Protein AF-A0A938SB95-F1 (afdb_monomer)

Nearest PDB st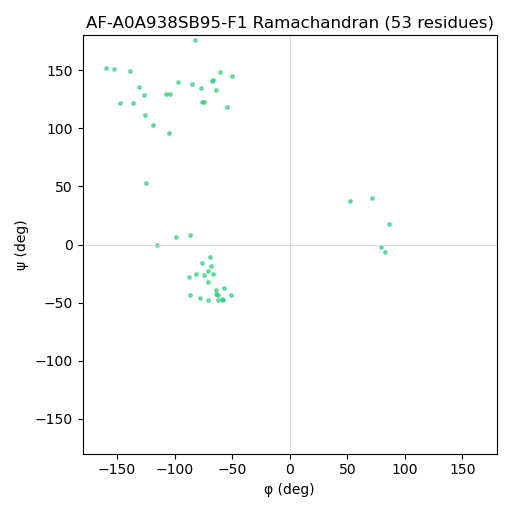ructures (foldseek):
  4yaj-assembly1_C  TM=9.748E-01  e=4.793E-05  Candidatus Korarchaeum cryptofilum OPF8
  4yb8-assembly1_A  TM=9.729E-01  e=5.516E-05  Candidatus Korarchaeum cryptofilum OPF8
  3sqz-assembly1_A  TM=3.172E-01  e=9.622E-01  Streptococcus mutans
  6p7b-assembly1_D  TM=4.524E-01  e=4.843E+00  Fowlpox virus

Secondary structure (DSSP, 8-state):
--HHHHS-SEEEEET--SSTTSHHHHHHHHHHHTT--SEEEEE-TT-SEETTEE-

Solvent-accessible surface area (backbone atoms only — not comparable to full-atom values): 3320 Å² total; per-residue (Å²): 137,58,57,66,75,81,64,40,70,55,51,74,39,82,57,29,43,83,53,82,93,38,69,31,20,53,52,52,49,50,44,60,76,72,58,57,86,40,52,77,38,46,36,35,101,89,38,73,54,44,96,89,37,65,54

Sequence (55 aa):
MLDQFFNPKSVAVIGASREEGKVGHDIMKNLLQNGFAGKVYPINPKADSIMGLKA

pLDDT: mean 96.4, std 3.08, range [76.56, 98.44]

Foldseek 3Di:
DCCCVVPNLEDEQEPQDQDPPDPNVVVVCCCVVVCPPHYYHYDDPPDCDHPNHGD

Structure (mmCIF, N/CA/C/O backbone):
data_AF-A0A938SB95-F1
#
_entry.id   AF-A0A938SB95-F1
#
loop_
_atom_site.group_PDB
_atom_site.id
_atom_site.type_symbol
_atom_site.label_atom_id
_atom_site.label_alt_id
_atom_site.label_comp_id
_atom_site.label_asym_id
_atom_site.label_entity_id
_atom_site.label_seq_id
_atom_site.pdbx_PDB_ins_code
_atom_site.Cartn_x
_atom_site.Cartn_y
_atom_site.Cartn_z
_atom_site.occupancy
_atom_site.B_iso_or_equiv
_atom_site.auth_seq_id
_atom_site.auth_comp_id
_atom_site.auth_asym_id
_atom_site.auth_atom_id
_atom_site.pdbx_PDB_model_num
ATOM 1 N N . MET A 1 1 ? -8.754 17.214 11.973 1.00 76.56 1 MET A N 1
ATOM 2 C CA . MET A 1 1 ? -8.636 17.152 10.495 1.00 76.56 1 MET A CA 1
ATOM 3 C C . MET A 1 1 ? -7.637 16.106 9.983 1.00 76.56 1 MET A C 1
ATOM 5 O O . MET A 1 1 ? -7.796 15.698 8.846 1.00 76.56 1 MET A O 1
ATOM 9 N N . LEU A 1 2 ? -6.668 15.612 10.773 1.00 93.75 2 LEU A N 1
ATOM 10 C CA . LEU A 1 2 ? -5.673 14.618 10.310 1.00 93.75 2 LEU A CA 1
ATOM 11 C C . LEU A 1 2 ? -5.984 13.161 10.683 1.00 93.75 2 LEU A C 1
ATOM 13 O O . LEU A 1 2 ? -5.168 12.276 10.448 1.00 93.75 2 LEU A O 1
ATOM 17 N N . ASP A 1 3 ? -7.155 12.899 11.256 1.00 94.00 3 ASP A N 1
ATOM 18 C CA . ASP A 1 3 ? -7.523 11.559 11.716 1.00 94.00 3 ASP A CA 1
ATOM 19 C C . ASP A 1 3 ? -7.456 10.515 10.590 1.00 94.00 3 ASP A C 1
ATOM 21 O O . ASP A 1 3 ? -6.942 9.426 10.787 1.00 94.00 3 ASP A O 1
ATOM 25 N N . GLN A 1 4 ? -7.836 10.882 9.364 1.00 93.31 4 GLN A N 1
ATOM 26 C CA . GLN A 1 4 ? -7.741 9.983 8.208 1.00 93.31 4 GLN A CA 1
ATOM 27 C C . GLN A 1 4 ? -6.301 9.672 7.776 1.00 93.31 4 GLN A C 1
ATOM 29 O O . GLN A 1 4 ? -6.086 8.706 7.054 1.00 93.31 4 GLN A O 1
ATOM 34 N N . PHE A 1 5 ? -5.323 10.476 8.194 1.00 94.38 5 PHE A N 1
ATOM 35 C CA . PHE A 1 5 ? -3.913 10.231 7.902 1.00 94.38 5 PHE A CA 1
ATOM 36 C C . PHE A 1 5 ? -3.279 9.300 8.941 1.00 94.38 5 PHE A C 1
ATOM 38 O O . PHE A 1 5 ? -2.561 8.376 8.574 1.00 94.38 5 PHE A O 1
ATOM 45 N N . PHE A 1 6 ? -3.565 9.523 10.228 1.00 95.00 6 PHE A N 1
ATOM 46 C CA . PHE A 1 6 ? -2.985 8.731 11.320 1.00 95.00 6 PHE A CA 1
ATOM 47 C C . PHE A 1 6 ? -3.787 7.463 11.653 1.00 95.00 6 PHE A C 1
ATOM 49 O O . PHE A 1 6 ? -3.195 6.477 12.078 1.00 95.00 6 PHE A O 1
ATOM 56 N N . ASN A 1 7 ? -5.102 7.462 11.410 1.00 95.50 7 ASN A N 1
ATOM 57 C CA . ASN A 1 7 ? -6.019 6.341 11.649 1.00 95.50 7 ASN A CA 1
ATOM 58 C C . ASN A 1 7 ? -6.815 5.939 10.381 1.00 95.50 7 ASN A C 1
ATOM 60 O O . ASN A 1 7 ? -8.051 5.881 10.408 1.00 95.50 7 ASN A O 1
ATOM 64 N N . PRO A 1 8 ? -6.160 5.671 9.234 1.00 96.94 8 PRO A N 1
ATOM 65 C CA . PRO A 1 8 ? -6.868 5.305 8.016 1.00 96.94 8 PRO A CA 1
ATOM 66 C C . PRO A 1 8 ? -7.538 3.932 8.140 1.00 96.94 8 PRO A C 1
ATOM 68 O O . PRO A 1 8 ? -6.949 2.966 8.619 1.00 96.94 8 PRO A O 1
ATOM 71 N N . LYS A 1 9 ? -8.752 3.803 7.591 1.00 97.62 9 LYS A N 1
ATOM 72 C CA . LYS A 1 9 ? 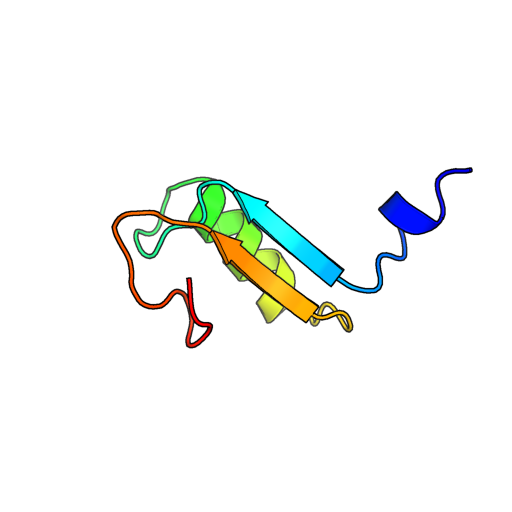-9.410 2.491 7.415 1.00 97.62 9 LYS A CA 1
ATOM 73 C C . LYS A 1 9 ? -8.740 1.644 6.326 1.00 97.62 9 LYS A C 1
ATOM 75 O O . LYS A 1 9 ? -8.880 0.420 6.302 1.00 97.62 9 LYS A O 1
ATOM 80 N N . SER A 1 10 ? -8.041 2.296 5.400 1.00 97.75 10 SER A N 1
ATOM 81 C CA . SER A 1 10 ? -7.325 1.654 4.301 1.00 97.75 10 SER A CA 1
ATOM 82 C C . SER A 1 10 ? -6.239 2.550 3.720 1.00 97.75 10 SER A C 1
ATOM 84 O O . SER A 1 10 ? -6.398 3.769 3.712 1.00 97.75 10 SER A O 1
ATOM 86 N N . VAL A 1 11 ? -5.191 1.943 3.164 1.00 97.81 11 VAL A N 1
ATOM 87 C CA . VAL A 1 11 ? -4.064 2.625 2.512 1.00 97.81 11 VAL A CA 1
ATOM 88 C C . VAL A 1 11 ? -3.797 1.988 1.149 1.00 97.81 11 VAL A C 1
ATOM 90 O O . VAL A 1 11 ? -3.758 0.764 1.032 1.00 97.81 11 VAL A O 1
ATOM 93 N N . ALA A 1 12 ? -3.590 2.818 0.126 1.00 98.12 12 ALA A N 1
ATOM 94 C CA . ALA A 1 12 ? -3.082 2.385 -1.172 1.00 98.12 12 ALA A CA 1
ATOM 95 C C . ALA A 1 12 ? -1.605 2.779 -1.308 1.00 98.12 12 ALA A C 1
ATOM 97 O O . ALA A 1 12 ? -1.252 3.936 -1.082 1.00 98.12 12 ALA A O 1
ATOM 98 N N . VAL A 1 13 ? -0.747 1.830 -1.686 1.00 98.12 13 VAL A N 1
ATOM 99 C CA . VAL A 1 13 ? 0.691 2.066 -1.884 1.00 98.12 13 VAL A CA 1
ATOM 100 C C . VAL A 1 13 ? 0.981 2.110 -3.381 1.00 98.12 13 VAL A C 1
ATOM 102 O O . VAL A 1 13 ? 1.155 1.079 -4.035 1.00 98.12 13 VAL A O 1
ATOM 105 N N . ILE A 1 14 ? 1.015 3.323 -3.931 1.00 98.12 14 ILE A N 1
ATOM 106 C CA . ILE A 1 14 ? 1.344 3.560 -5.340 1.00 98.12 14 ILE A CA 1
ATOM 107 C C . ILE A 1 14 ? 2.847 3.380 -5.536 1.00 98.12 14 ILE A C 1
ATOM 109 O O . ILE A 1 14 ? 3.648 4.044 -4.884 1.00 98.12 14 ILE A O 1
ATOM 113 N N . GLY A 1 15 ? 3.226 2.469 -6.434 1.00 97.44 15 GLY A N 1
ATOM 114 C CA . GLY A 1 15 ? 4.627 2.087 -6.616 1.00 97.44 15 GLY A CA 1
ATOM 115 C C . GLY A 1 15 ? 5.089 0.985 -5.661 1.00 97.44 15 GLY A C 1
ATOM 116 O O . GLY A 1 15 ? 6.294 0.790 -5.501 1.00 97.44 15 GLY A O 1
ATOM 117 N N . ALA A 1 16 ? 4.155 0.245 -5.048 1.00 98.12 16 ALA A N 1
ATOM 118 C CA . ALA A 1 16 ? 4.457 -0.999 -4.342 1.00 98.12 16 ALA A CA 1
ATOM 119 C C . ALA A 1 16 ? 5.298 -1.935 -5.228 1.00 98.12 16 ALA A C 1
ATOM 121 O O . ALA A 1 16 ? 5.111 -1.984 -6.443 1.00 98.12 16 ALA A O 1
ATOM 122 N N . SER A 1 17 ? 6.224 -2.697 -4.644 1.00 97.69 17 SER A N 1
ATOM 123 C CA . SER A 1 17 ? 7.141 -3.560 -5.401 1.00 97.69 17 SER A CA 1
ATOM 124 C C . SER A 1 17 ? 7.341 -4.924 -4.743 1.00 97.69 17 SER A C 1
ATOM 126 O O . SER A 1 17 ? 7.315 -5.044 -3.521 1.00 97.69 17 SER A O 1
ATOM 128 N N . ARG A 1 18 ? 7.593 -5.953 -5.564 1.00 96.69 18 ARG A N 1
ATOM 129 C CA . ARG A 1 18 ? 8.078 -7.272 -5.113 1.00 96.69 18 ARG A CA 1
ATOM 130 C C . ARG A 1 18 ? 9.588 -7.295 -4.874 1.00 96.69 18 ARG A C 1
ATOM 132 O O . ARG A 1 18 ? 10.058 -8.114 -4.102 1.00 96.69 18 ARG A O 1
ATOM 139 N N . GLU A 1 19 ? 10.323 -6.414 -5.546 1.00 96.88 19 GLU A N 1
ATOM 140 C CA . GLU A 1 19 ? 11.783 -6.329 -5.460 1.00 96.88 19 GLU A CA 1
ATOM 141 C C . GLU A 1 19 ? 12.211 -5.656 -4.154 1.00 96.88 19 GLU A C 1
ATOM 143 O O . GLU A 1 19 ? 11.812 -4.51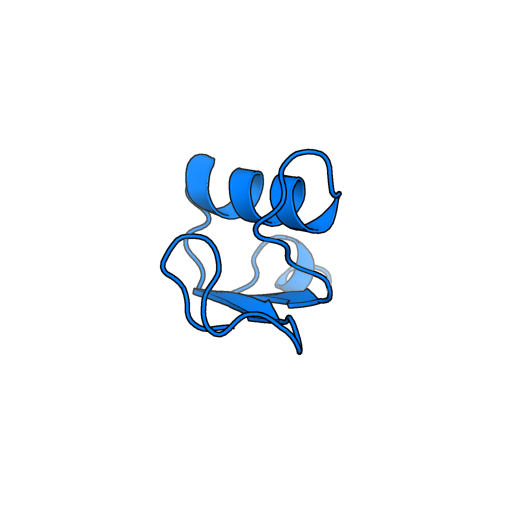4 -3.901 1.00 96.88 19 GLU A O 1
ATOM 148 N N . GLU A 1 20 ? 13.026 -6.358 -3.366 1.00 94.88 20 GLU A N 1
ATOM 149 C CA . GLU A 1 20 ? 13.668 -5.833 -2.158 1.00 94.88 20 GLU A CA 1
ATOM 150 C C . GLU A 1 20 ? 14.586 -4.643 -2.484 1.00 94.88 20 GLU A C 1
ATOM 152 O O . GLU A 1 20 ? 15.159 -4.555 -3.572 1.00 94.88 20 GLU A O 1
ATOM 157 N N . GLY A 1 21 ? 14.705 -3.696 -1.550 1.00 94.50 21 GLY A N 1
ATOM 158 C CA . GLY A 1 21 ? 15.507 -2.478 -1.718 1.00 94.50 21 GLY A CA 1
ATOM 159 C C . GLY A 1 21 ? 14.810 -1.344 -2.481 1.00 94.50 21 GLY A C 1
ATOM 160 O O . GLY A 1 21 ? 15.339 -0.234 -2.542 1.00 94.50 21 GLY A O 1
ATOM 161 N N . LYS A 1 22 ? 13.611 -1.569 -3.041 1.00 97.31 22 LYS A N 1
ATOM 162 C CA . LYS A 1 22 ? 12.750 -0.475 -3.519 1.00 97.31 22 LYS A CA 1
ATOM 163 C C . LYS A 1 22 ? 11.916 0.085 -2.373 1.00 97.31 22 LYS A C 1
ATOM 165 O O . LYS A 1 22 ? 11.267 -0.665 -1.653 1.00 97.31 22 LYS A O 1
ATOM 170 N N . VAL A 1 23 ? 11.783 1.410 -2.319 1.00 97.88 23 VAL A N 1
ATOM 171 C CA . VAL A 1 23 ? 10.985 2.112 -1.293 1.00 97.88 23 VAL A CA 1
ATOM 172 C C . VAL A 1 23 ? 9.560 1.554 -1.167 1.00 97.88 23 VAL A C 1
ATOM 174 O O . VAL A 1 23 ? 9.072 1.330 -0.064 1.00 97.88 23 VAL A O 1
ATOM 177 N N . GLY A 1 24 ? 8.889 1.272 -2.289 1.00 97.62 24 GLY A N 1
ATOM 178 C CA . GLY A 1 24 ? 7.536 0.709 -2.265 1.00 97.62 24 GLY A CA 1
ATOM 179 C C . GLY A 1 24 ? 7.454 -0.717 -1.705 1.00 97.62 24 GLY A C 1
ATOM 180 O O . GLY A 1 24 ? 6.406 -1.098 -1.189 1.00 97.62 24 GLY A O 1
ATOM 181 N N . HIS A 1 25 ? 8.536 -1.499 -1.780 1.00 98.19 25 HIS A N 1
ATOM 182 C CA . HIS A 1 25 ? 8.631 -2.790 -1.094 1.00 98.19 25 HIS A CA 1
ATOM 183 C C . HIS A 1 25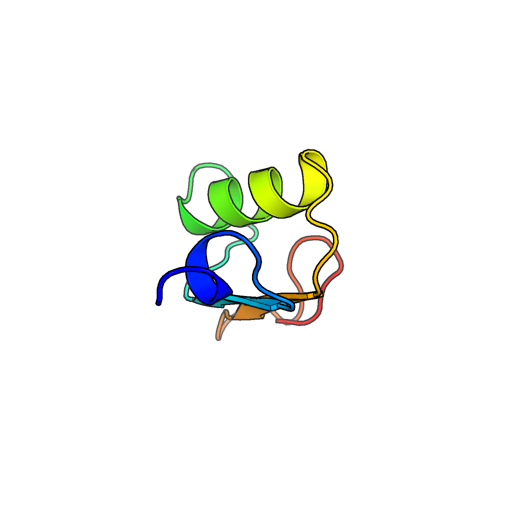 ? 8.749 -2.580 0.418 1.00 98.19 25 HIS A C 1
ATOM 185 O O . HIS A 1 25 ? 7.992 -3.184 1.174 1.00 98.19 25 HIS A O 1
ATOM 191 N N . ASP A 1 26 ? 9.633 -1.681 0.857 1.00 98.12 26 ASP A N 1
ATOM 192 C CA . ASP A 1 26 ? 9.867 -1.427 2.284 1.00 98.12 26 ASP A CA 1
ATOM 193 C C . ASP A 1 26 ? 8.620 -0.861 2.977 1.00 98.12 26 ASP A C 1
ATOM 195 O O . ASP A 1 26 ? 8.273 -1.282 4.080 1.00 98.12 26 ASP A O 1
ATOM 199 N N . ILE A 1 27 ? 7.877 0.029 2.309 1.00 97.88 27 ILE A N 1
ATOM 200 C CA . ILE A 1 27 ? 6.596 0.544 2.817 1.00 97.88 27 ILE A CA 1
ATOM 201 C C . ILE A 1 27 ? 5.573 -0.587 2.973 1.00 97.88 27 ILE A C 1
ATOM 203 O O . ILE A 1 27 ? 4.944 -0.697 4.025 1.00 97.88 27 ILE A O 1
ATOM 207 N N . MET A 1 28 ? 5.415 -1.446 1.958 1.00 97.88 28 MET A N 1
ATOM 208 C CA . MET A 1 28 ? 4.510 -2.600 2.036 1.00 97.88 28 MET A CA 1
ATOM 209 C C . MET A 1 28 ? 4.896 -3.535 3.183 1.00 97.88 28 MET A C 1
ATOM 211 O O . MET A 1 28 ? 4.042 -3.917 3.985 1.00 97.88 28 MET A O 1
ATOM 215 N N . LYS A 1 29 ? 6.190 -3.850 3.298 1.00 97.69 29 LYS A N 1
ATOM 216 C CA . LYS A 1 29 ? 6.736 -4.691 4.363 1.00 97.69 29 LYS A CA 1
ATOM 217 C C . LYS A 1 29 ? 6.420 -4.102 5.735 1.00 97.69 29 LYS A C 1
ATOM 219 O O . LYS A 1 29 ? 5.903 -4.815 6.588 1.00 97.69 29 LYS A O 1
ATOM 224 N N . ASN A 1 30 ? 6.649 -2.804 5.924 1.00 97.62 30 ASN A N 1
ATOM 225 C CA . ASN A 1 30 ? 6.386 -2.121 7.187 1.00 97.62 30 ASN A CA 1
ATOM 226 C C . ASN A 1 30 ? 4.898 -2.114 7.554 1.00 97.62 30 ASN A C 1
ATOM 228 O O . ASN A 1 30 ? 4.572 -2.354 8.713 1.00 97.62 30 ASN A O 1
ATOM 232 N N . LEU A 1 31 ? 3.995 -1.865 6.601 1.00 97.31 31 LEU A N 1
ATOM 233 C CA . LEU A 1 31 ? 2.552 -1.882 6.869 1.00 97.31 31 LEU A CA 1
ATOM 234 C C . LEU A 1 31 ? 2.077 -3.270 7.320 1.00 97.31 31 LEU A C 1
ATOM 236 O O . LEU A 1 31 ? 1.308 -3.378 8.272 1.00 97.31 31 LEU A O 1
ATOM 240 N N . LEU A 1 32 ? 2.555 -4.329 6.663 1.00 96.44 32 LEU A N 1
ATOM 241 C CA . LEU A 1 32 ? 2.122 -5.696 6.951 1.00 96.44 32 LEU A CA 1
ATOM 242 C C . LEU A 1 32 ? 2.782 -6.272 8.208 1.00 96.44 32 LEU A C 1
ATOM 244 O O . LEU A 1 32 ? 2.094 -6.839 9.053 1.00 96.44 32 LEU A O 1
ATOM 248 N N . GLN A 1 33 ? 4.098 -6.110 8.365 1.00 96.75 33 GLN A N 1
ATOM 249 C CA . GLN A 1 33 ? 4.836 -6.680 9.497 1.00 96.75 33 GLN A CA 1
ATOM 250 C C . GLN A 1 33 ? 4.525 -5.982 10.823 1.00 96.75 33 GLN A C 1
ATOM 252 O O . GLN A 1 33 ? 4.503 -6.643 11.856 1.00 96.75 33 GLN A O 1
ATOM 257 N N . ASN A 1 34 ? 4.236 -4.677 10.802 1.00 96.81 34 ASN A N 1
ATOM 258 C CA . ASN A 1 34 ? 3.852 -3.940 12.010 1.00 96.81 34 ASN A CA 1
ATOM 259 C C . ASN A 1 34 ? 2.342 -4.014 12.306 1.00 96.81 34 ASN A C 1
ATOM 261 O O . ASN A 1 34 ? 1.862 -3.321 13.200 1.00 96.81 34 ASN A O 1
ATOM 265 N N . GLY A 1 35 ?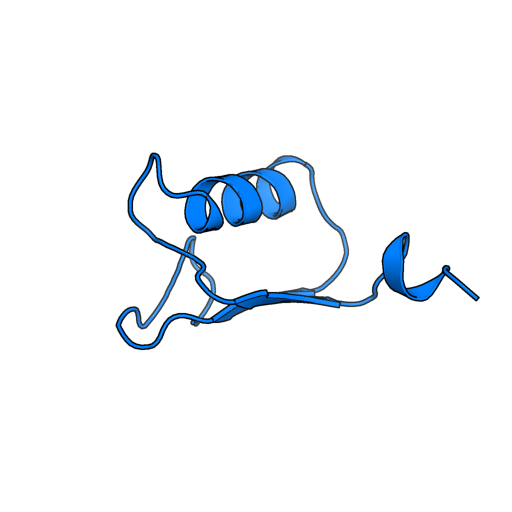 1.588 -4.844 11.574 1.00 95.31 35 GLY A N 1
ATOM 266 C CA . GLY A 1 35 ? 0.198 -5.160 11.900 1.00 95.31 35 GLY A CA 1
ATOM 267 C C . GLY A 1 35 ? -0.787 -4.019 11.656 1.00 95.31 35 GLY A C 1
ATOM 268 O O . GLY A 1 35 ? -1.697 -3.821 12.461 1.00 95.31 35 GLY A O 1
ATOM 269 N N . PHE A 1 36 ? -0.633 -3.261 10.564 1.00 97.44 36 PHE A N 1
ATOM 270 C CA . PHE A 1 36 ? -1.631 -2.262 10.188 1.00 97.44 36 PHE A CA 1
ATOM 271 C C . PHE A 1 36 ? -3.024 -2.908 10.086 1.00 97.44 36 PHE A C 1
ATOM 273 O O . PHE A 1 36 ? -3.249 -3.810 9.283 1.00 97.44 36 PHE A O 1
ATOM 280 N N . ALA A 1 37 ? -3.959 -2.442 10.916 1.00 95.88 37 ALA A N 1
ATOM 281 C CA . ALA A 1 37 ? -5.273 -3.069 11.071 1.00 95.88 37 ALA A CA 1
ATOM 282 C C . ALA A 1 37 ? -6.247 -2.771 9.915 1.00 95.88 37 ALA A C 1
ATOM 284 O O . ALA A 1 37 ? -7.279 -3.430 9.781 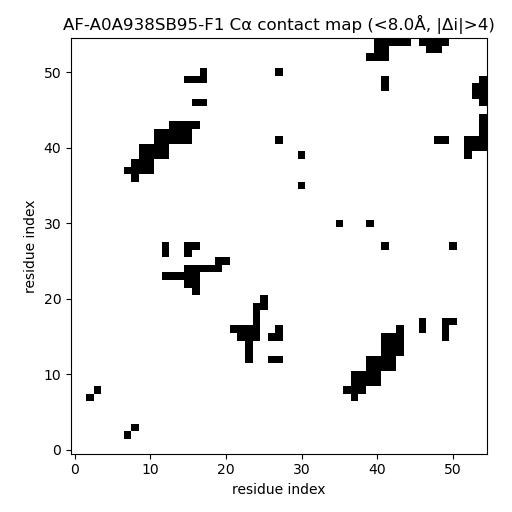1.00 95.88 37 ALA A O 1
ATOM 285 N N . GLY A 1 38 ? -5.954 -1.754 9.100 1.00 96.69 38 GLY A N 1
ATOM 286 C CA . GLY A 1 38 ? -6.755 -1.397 7.934 1.00 96.69 38 GLY A CA 1
ATOM 287 C C . GLY A 1 38 ? -6.431 -2.246 6.702 1.00 96.69 38 GLY A C 1
ATOM 288 O O . GLY A 1 38 ? -5.504 -3.051 6.678 1.00 96.69 38 GLY A O 1
ATOM 289 N N . LYS A 1 39 ? -7.188 -2.036 5.621 1.00 98.06 39 LYS A N 1
ATOM 290 C CA . LYS A 1 39 ? -6.931 -2.725 4.344 1.00 98.06 39 LYS A CA 1
ATOM 291 C C . LYS A 1 39 ? -5.744 -2.094 3.613 1.00 98.06 39 LYS A C 1
ATOM 293 O O . LYS A 1 39 ? -5.694 -0.873 3.479 1.00 98.06 39 LYS A O 1
ATOM 298 N N . VAL A 1 40 ? -4.839 -2.915 3.089 1.00 98.19 40 VAL A N 1
ATOM 299 C CA . VAL A 1 40 ? -3.701 -2.464 2.273 1.00 98.19 40 VAL A CA 1
ATOM 300 C C . VAL A 1 40 ? -3.939 -2.847 0.816 1.00 98.19 40 VAL A C 1
ATOM 302 O O . VAL A 1 40 ? -4.242 -4.002 0.526 1.00 98.19 40 VAL A O 1
ATOM 305 N N . TYR A 1 41 ? -3.787 -1.886 -0.093 1.00 98.44 41 TYR A N 1
ATOM 306 C CA . TYR A 1 41 ? -3.893 -2.097 -1.536 1.00 98.44 41 TYR A CA 1
ATOM 307 C C . TYR A 1 41 ? -2.558 -1.745 -2.205 1.00 98.44 41 TYR A C 1
ATOM 309 O O . TYR A 1 41 ? -2.243 -0.559 -2.348 1.00 98.44 41 TYR A O 1
ATOM 317 N N . PRO A 1 42 ? -1.733 -2.731 -2.591 1.00 98.31 42 PRO A N 1
ATOM 318 C CA . PRO A 1 42 ? -0.587 -2.450 -3.445 1.00 98.31 42 PRO A CA 1
ATOM 319 C C . PRO A 1 42 ? -1.082 -2.015 -4.827 1.00 98.31 42 PRO A C 1
ATOM 321 O O . PRO A 1 42 ? -2.056 -2.566 -5.317 1.00 98.31 42 PRO A O 1
ATOM 324 N N . ILE A 1 43 ? -0.424 -1.039 -5.454 1.00 98.44 43 ILE A N 1
ATOM 325 C CA . ILE A 1 43 ? -0.748 -0.612 -6.821 1.00 98.44 43 ILE A CA 1
ATOM 326 C C . ILE A 1 43 ? 0.527 -0.680 -7.656 1.00 98.44 43 ILE A C 1
ATOM 328 O O . ILE A 1 43 ? 1.465 0.102 -7.444 1.00 98.44 43 ILE A O 1
ATOM 332 N N . ASN A 1 44 ? 0.571 -1.624 -8.599 1.00 98.06 44 ASN A N 1
ATOM 333 C CA . ASN A 1 44 ? 1.705 -1.813 -9.500 1.00 98.06 44 ASN A CA 1
ATOM 334 C C . ASN A 1 44 ? 1.240 -2.324 -10.879 1.00 98.06 44 ASN A C 1
ATOM 336 O O . ASN A 1 44 ? 0.701 -3.419 -10.964 1.00 98.06 44 ASN A O 1
ATOM 340 N N . PRO A 1 45 ? 1.530 -1.614 -11.985 1.00 96.44 45 PRO A N 1
ATOM 341 C CA . PRO A 1 45 ? 1.049 -1.996 -13.317 1.00 96.44 45 PRO A CA 1
ATOM 342 C C . PRO A 1 45 ? 1.678 -3.280 -13.891 1.00 96.44 45 PRO A C 1
ATOM 344 O O . PRO A 1 45 ? 1.248 -3.750 -14.938 1.00 96.44 45 PRO A O 1
ATOM 347 N N . LYS A 1 46 ? 2.737 -3.811 -13.270 1.00 96.56 46 LYS A N 1
ATOM 348 C CA . LYS A 1 46 ? 3.525 -4.958 -13.756 1.00 96.56 46 LYS A CA 1
ATOM 349 C C . LYS A 1 46 ? 3.434 -6.188 -12.853 1.00 96.56 46 LYS A C 1
ATOM 351 O O . LYS A 1 46 ? 4.116 -7.177 -13.119 1.00 96.56 46 LYS A O 1
ATOM 356 N N . ALA A 1 47 ? 2.693 -6.121 -11.752 1.00 96.38 47 ALA A N 1
ATOM 357 C CA . ALA A 1 47 ? 2.590 -7.220 -10.804 1.00 96.38 47 ALA A CA 1
ATOM 358 C C . ALA A 1 47 ? 1.122 -7.565 -10.573 1.00 96.38 47 ALA A C 1
ATOM 360 O O . ALA A 1 47 ? 0.353 -6.690 -10.210 1.00 96.38 47 ALA A O 1
ATOM 361 N N . ASP A 1 48 ? 0.766 -8.842 -10.705 1.00 96.50 48 ASP A N 1
ATOM 362 C CA . ASP A 1 48 ? -0.588 -9.310 -10.370 1.00 96.50 48 ASP A CA 1
ATOM 363 C C . ASP A 1 48 ? -0.810 -9.383 -8.848 1.00 96.50 48 ASP A C 1
ATOM 365 O O . ASP A 1 48 ? -1.937 -9.318 -8.353 1.00 96.50 48 ASP A O 1
ATOM 369 N N . SER A 1 49 ? 0.276 -9.556 -8.082 1.00 97.25 49 SER A N 1
ATOM 370 C CA . SER A 1 49 ? 0.250 -9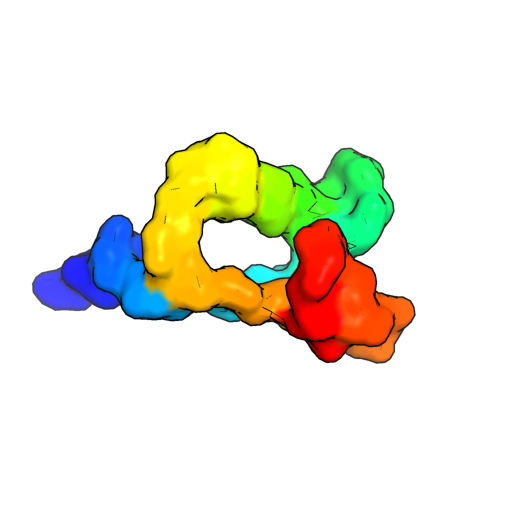.588 -6.619 1.00 97.25 49 SER A CA 1
ATOM 371 C C . SER A 1 49 ? 1.570 -9.140 -5.988 1.00 97.25 49 SER A C 1
ATOM 373 O O . SER A 1 49 ? 2.650 -9.301 -6.565 1.00 97.25 49 SER A O 1
ATOM 375 N N . ILE A 1 50 ? 1.484 -8.582 -4.778 1.00 97.31 50 ILE A N 1
ATOM 376 C CA . ILE A 1 50 ? 2.609 -8.153 -3.939 1.00 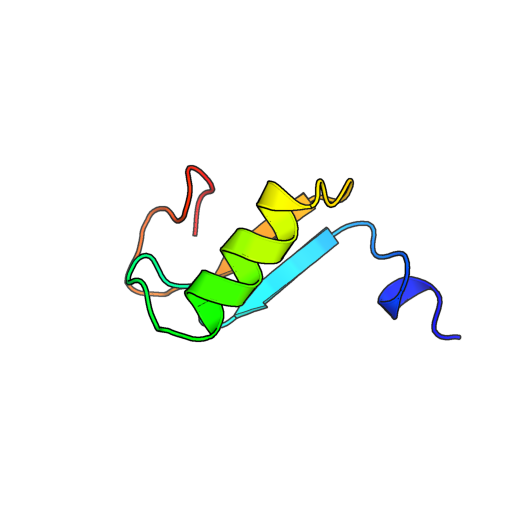97.31 50 ILE A CA 1
ATOM 377 C C 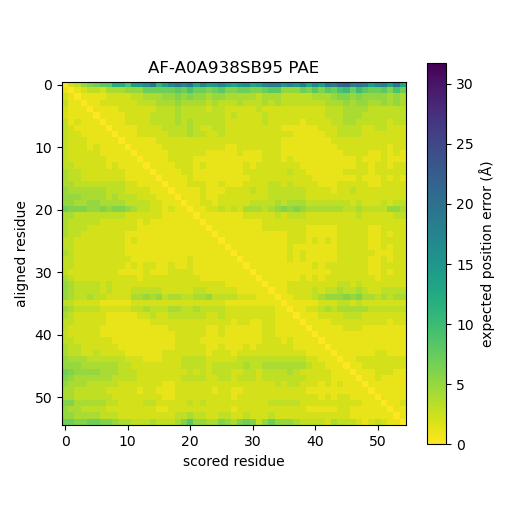. ILE A 1 50 ? 2.332 -8.603 -2.502 1.00 97.31 50 ILE A C 1
ATOM 379 O O . ILE A 1 50 ? 1.311 -8.242 -1.926 1.00 97.31 50 ILE A O 1
ATOM 383 N N . MET A 1 51 ? 3.239 -9.400 -1.925 1.00 95.94 51 MET A N 1
ATOM 384 C CA . MET A 1 51 ? 3.114 -9.951 -0.561 1.00 95.94 51 MET A CA 1
ATOM 385 C C . MET A 1 51 ? 1.775 -10.679 -0.315 1.00 95.94 51 MET A C 1
ATOM 387 O O . MET A 1 51 ? 1.181 -10.574 0.752 1.00 95.94 51 MET A O 1
ATOM 391 N N . GLY A 1 52 ? 1.283 -11.402 -1.329 1.00 95.44 52 GLY A N 1
ATOM 392 C CA . GLY A 1 52 ? 0.018 -12.147 -1.268 1.00 95.44 52 GLY A CA 1
ATOM 393 C C . GLY A 1 52 ? -1.245 -11.298 -1.457 1.00 95.44 52 GLY A C 1
ATOM 394 O O . GLY A 1 52 ? -2.341 -11.850 -1.508 1.00 95.44 52 GLY A O 1
ATOM 395 N N . LEU A 1 53 ? -1.112 -9.977 -1.609 1.00 96.88 53 LEU A N 1
ATOM 396 C CA . LEU A 1 53 ? -2.216 -9.066 -1.904 1.00 96.88 53 LEU A CA 1
ATOM 397 C C . LEU A 1 53 ? -2.277 -8.775 -3.405 1.00 96.88 53 LEU A C 1
ATOM 399 O O . LEU A 1 53 ? -1.240 -8.595 -4.042 1.00 96.88 53 LEU A O 1
ATOM 403 N N . LYS A 1 54 ? -3.486 -8.717 -3.969 1.00 96.56 54 LYS A N 1
ATOM 404 C CA . LYS A 1 54 ? -3.701 -8.359 -5.377 1.00 96.56 54 LYS A CA 1
ATOM 405 C C . LYS A 1 54 ? -3.260 -6.914 -5.627 1.00 96.56 54 LYS A C 1
ATOM 407 O O . LYS A 1 54 ? -3.621 -6.045 -4.832 1.00 96.56 54 LYS A O 1
ATOM 412 N N . ALA A 1 55 ? -2.501 -6.704 -6.702 1.00 91.25 55 ALA A N 1
ATOM 413 C CA . ALA A 1 55 ? -1.967 -5.404 -7.110 1.00 91.25 55 ALA A CA 1
ATOM 414 C C . ALA A 1 55 ? -2.616 -4.862 -8.393 1.00 91.25 55 ALA A C 1
ATOM 416 O O . ALA A 1 55 ? -3.327 -5.644 -9.071 1.00 91.25 55 ALA A O 1
#

Radius of gyration: 11.26 Å; Cα contacts (8 Å, |Δi|>4): 80; chains: 1; bounding box: 25×29×26 Å

Mean predicted aligned error: 2.34 Å